Protein AF-A0A2Z3JHL1-F1 (afdb_monomer)

pLDDT: mean 70.62, std 14.92, range [40.59, 91.25]

Sequence (62 aa):
MNAESPRLTQADLALKLGIKQPSVAELLGGRRGRIPQSLIDLLDALDLELVVQPKTSGAPQK

InterPro domains:
  IPR001387 Cro/C1-type, helix-turn-helix domain [PS50943] (8-53)
  IPR010982 Lambda repressor-like, DNA-binding domain superfamily [G3DSA:1.10.260.40] (3-56)
  IPR010982 Lambda repressor-like, DNA-binding domain superfamily [SSF47413] (7-57)

Secondary structure (DSSP, 8-state):
---------HHHHHHHHTS-HHHHHHHHTT-TT---HHHHHHHHHTT-----------PPP-

Nearest PDB structures (foldseek):
  4z5h-assembly1_A-2  TM=5.160E-01  e=1.379E-01  Escherichia coli K-12
  2wiu-assembly1_B  TM=5.242E-01  e=1.478E-01  Escherichia coli
  8ezt-assembly1_D-2  TM=4.995E-01  e=6.798E-01  Legionella pneumophila
  4y66-assembly2_D  TM=4.265E-01  e=2.370E+00  Giardia duodenalis
  6uu7-assembly1_FFF  TM=4.726E-01  e=7.190E+00  Escherichia coli K-12

Structure (mmCIF, N/CA/C/O backbone):
data_AF-A0A2Z3JHL1-F1
#
_entry.id   AF-A0A2Z3JHL1-F1
#
loop_
_atom_site.group_PDB
_atom_site.id
_atom_site.type_symbol
_atom_site.label_atom_id
_atom_site.label_alt_id
_atom_site.label_comp_id
_atom_site.label_asym_id
_atom_site.label_entity_id
_atom_site.label_seq_id
_atom_site.pdbx_PDB_ins_code
_atom_site.Cartn_x
_atom_site.Cartn_y
_atom_site.Cartn_z
_atom_site.occupancy
_atom_site.B_iso_or_equiv
_atom_site.auth_seq_id
_atom_site.auth_comp_id
_atom_site.auth_asym_id
_atom_site.auth_atom_id
_atom_site.pdbx_PDB_model_num
ATOM 1 N N . MET A 1 1 ? -7.268 -20.160 20.901 1.00 43.16 1 MET A N 1
ATOM 2 C CA . MET A 1 1 ? -5.879 -19.682 21.071 1.00 43.16 1 MET A CA 1
ATOM 3 C C . MET A 1 1 ? -5.689 -18.546 20.079 1.00 43.16 1 MET A C 1
ATOM 5 O O . MET A 1 1 ? -5.644 -18.818 18.889 1.00 43.16 1 MET A O 1
ATOM 9 N N . ASN A 1 2 ? -5.729 -17.288 20.526 1.00 41.59 2 ASN A N 1
ATOM 10 C CA . ASN A 1 2 ? -5.535 -16.147 19.626 1.00 41.59 2 ASN A CA 1
ATOM 11 C C . ASN A 1 2 ? -4.038 -16.029 19.337 1.00 41.59 2 ASN A C 1
ATOM 13 O O . ASN A 1 2 ? -3.258 -15.841 20.267 1.00 41.59 2 ASN A O 1
ATOM 17 N N . ALA A 1 3 ? -3.643 -16.216 18.079 1.00 49.03 3 ALA A N 1
ATOM 18 C CA . ALA A 1 3 ? -2.260 -16.055 17.658 1.00 49.03 3 ALA A CA 1
ATOM 19 C C . ALA A 1 3 ? -1.880 -14.575 17.790 1.00 49.03 3 ALA A C 1
ATOM 21 O O . ALA A 1 3 ? -2.416 -13.725 17.080 1.00 49.03 3 ALA A O 1
ATOM 22 N N . GLU A 1 4 ? -0.988 -14.257 18.727 1.00 50.44 4 GLU A N 1
ATOM 23 C CA . GLU A 1 4 ? -0.348 -12.948 18.778 1.00 50.44 4 GLU A CA 1
ATOM 24 C C . GLU A 1 4 ? 0.430 -12.755 17.474 1.00 50.44 4 GLU A C 1
ATOM 26 O O . GLU A 1 4 ? 1.400 -13.465 17.203 1.00 50.44 4 GLU A O 1
ATOM 31 N N . SER A 1 5 ? 0.001 -11.804 16.641 1.00 51.56 5 SER A N 1
ATOM 32 C CA . SER A 1 5 ? 0.810 -11.364 15.508 1.00 51.56 5 SER A CA 1
ATOM 33 C C . SER A 1 5 ? 2.167 -10.907 16.053 1.00 51.56 5 SER A C 1
ATOM 35 O O . SER A 1 5 ? 2.193 -10.063 16.956 1.00 51.56 5 SER A O 1
ATOM 37 N N . PRO A 1 6 ? 3.297 -11.441 15.553 1.00 59.72 6 PRO A N 1
ATOM 38 C CA . PRO A 1 6 ? 4.607 -11.052 16.049 1.00 59.72 6 PRO A CA 1
ATOM 39 C C . PRO A 1 6 ? 4.762 -9.538 15.916 1.00 59.72 6 PRO A C 1
ATOM 41 O O . PRO A 1 6 ? 4.409 -8.959 14.884 1.00 59.72 6 PRO A O 1
ATOM 44 N N . ARG A 1 7 ? 5.268 -8.891 16.972 1.00 65.06 7 ARG A N 1
ATOM 45 C CA . ARG A 1 7 ? 5.585 -7.458 16.968 1.00 65.06 7 ARG A CA 1
ATOM 46 C C . ARG A 1 7 ? 6.693 -7.210 15.944 1.00 65.06 7 ARG A C 1
ATOM 48 O O . ARG A 1 7 ? 7.869 -7.284 16.275 1.00 65.06 7 ARG A O 1
ATOM 55 N N . LEU A 1 8 ? 6.303 -6.956 14.697 1.00 73.56 8 LEU A N 1
ATOM 56 C CA . LEU A 1 8 ? 7.228 -6.593 13.634 1.00 73.56 8 LEU A CA 1
ATOM 57 C C . LEU A 1 8 ? 7.763 -5.186 13.880 1.00 73.56 8 LEU A C 1
ATOM 59 O O . LEU A 1 8 ? 6.998 -4.228 14.015 1.00 73.56 8 LEU A O 1
ATOM 63 N N . THR A 1 9 ? 9.083 -5.062 13.905 1.00 83.50 9 THR A N 1
ATOM 64 C CA . THR A 1 9 ? 9.767 -3.773 13.947 1.00 83.50 9 THR A CA 1
ATOM 65 C C . THR A 1 9 ? 9.891 -3.179 12.540 1.00 83.50 9 THR A C 1
ATOM 67 O O . THR A 1 9 ? 9.721 -3.860 11.527 1.00 83.50 9 THR A O 1
ATOM 70 N N . GLN A 1 10 ? 10.231 -1.891 12.446 1.00 73.62 10 GLN A N 1
ATOM 71 C CA . GLN A 1 10 ? 10.507 -1.258 11.149 1.00 73.62 10 GLN A CA 1
ATOM 72 C C . GLN A 1 10 ? 11.703 -1.896 10.425 1.00 73.62 10 GLN A C 1
ATOM 74 O O . GLN A 1 10 ? 11.744 -1.890 9.197 1.00 73.62 10 GLN A O 1
ATOM 79 N N . ALA A 1 11 ? 12.659 -2.456 11.173 1.00 81.19 11 ALA A N 1
ATOM 80 C CA . ALA A 1 11 ? 13.786 -3.192 10.609 1.00 81.19 11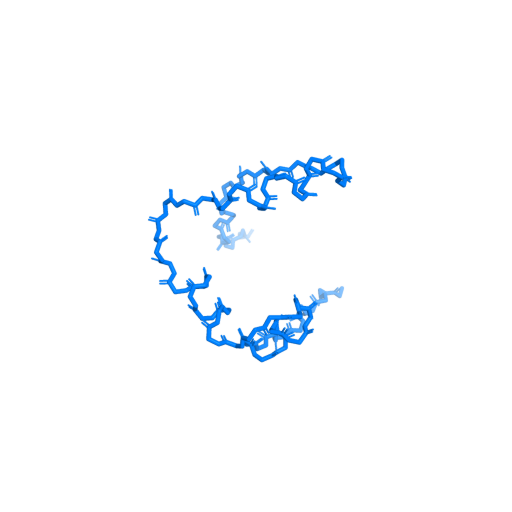 ALA A CA 1
ATOM 81 C C . ALA A 1 11 ? 13.327 -4.526 9.999 1.00 81.19 11 ALA A C 1
ATOM 83 O O . ALA A 1 11 ? 13.724 -4.858 8.884 1.00 81.19 11 ALA A O 1
ATOM 84 N N . ASP A 1 12 ? 12.415 -5.236 10.670 1.00 81.25 12 ASP A N 1
ATOM 85 C CA . ASP A 1 12 ? 11.835 -6.478 10.143 1.00 81.25 12 ASP A CA 1
ATOM 86 C C . ASP A 1 12 ? 11.030 -6.223 8.865 1.00 81.25 12 ASP A C 1
ATOM 88 O O . ASP A 1 12 ? 11.094 -6.995 7.908 1.00 81.25 12 ASP A O 1
ATOM 92 N N . LEU A 1 13 ? 10.293 -5.111 8.823 1.00 76.12 13 LEU A N 1
ATOM 93 C CA . LEU A 1 13 ? 9.561 -4.680 7.632 1.00 76.12 13 LEU A CA 1
ATOM 94 C C . LEU A 1 13 ? 10.504 -4.320 6.477 1.00 76.12 13 LEU A C 1
ATOM 96 O O . LEU A 1 13 ? 10.241 -4.705 5.341 1.00 76.12 13 LEU A O 1
ATOM 100 N N . ALA A 1 14 ? 11.613 -3.635 6.758 1.00 79.88 14 ALA A N 1
ATOM 101 C CA . ALA A 1 14 ? 12.615 -3.277 5.755 1.00 79.88 14 ALA A CA 1
ATOM 102 C C . ALA A 1 14 ? 13.230 -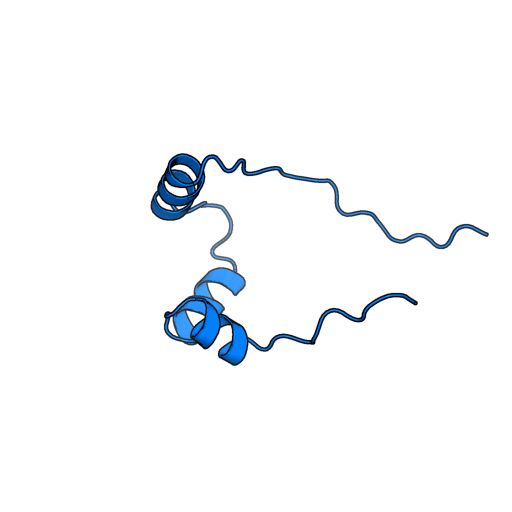4.523 5.100 1.00 79.88 14 ALA A C 1
ATOM 104 O O . ALA A 1 14 ? 13.299 -4.611 3.874 1.00 79.88 14 ALA A O 1
ATOM 105 N N . LEU A 1 15 ? 13.589 -5.516 5.922 1.00 81.75 15 LEU A N 1
ATOM 106 C CA . LEU A 1 15 ? 14.121 -6.799 5.464 1.00 81.75 15 LEU A CA 1
ATOM 107 C C . LEU A 1 15 ? 13.108 -7.574 4.615 1.00 81.75 15 LEU A C 1
ATOM 109 O O . LEU A 1 15 ? 13.466 -8.077 3.554 1.00 81.75 15 LEU A O 1
ATOM 113 N N . LYS A 1 16 ? 11.841 -7.637 5.041 1.00 77.50 16 LYS A N 1
ATOM 114 C CA . LYS A 1 16 ? 10.791 -8.341 4.286 1.00 77.50 16 LYS A CA 1
ATOM 115 C C . LYS A 1 16 ? 10.464 -7.692 2.945 1.00 77.50 16 LYS A C 1
ATOM 117 O O . LYS A 1 16 ? 10.119 -8.395 2.004 1.00 77.50 16 LYS A O 1
ATOM 122 N N . LEU A 1 17 ? 10.536 -6.368 2.872 1.00 75.56 17 LEU A N 1
ATOM 123 C CA . LEU A 1 17 ? 10.170 -5.601 1.683 1.00 75.56 17 LEU A CA 1
ATOM 124 C C . LEU A 1 17 ? 11.360 -5.348 0.743 1.00 75.56 17 LEU A C 1
ATOM 126 O O . LEU A 1 17 ? 11.166 -4.795 -0.334 1.00 75.56 17 LEU A O 1
ATOM 130 N N . GLY A 1 18 ? 12.584 -5.716 1.138 1.00 83.25 18 GLY A N 1
ATOM 131 C CA . GLY A 1 18 ? 13.790 -5.454 0.347 1.00 83.25 18 GLY A CA 1
ATOM 132 C C . GLY A 1 18 ? 14.109 -3.962 0.187 1.00 83.25 18 GLY A C 1
ATOM 133 O O . GLY A 1 18 ? 14.779 -3.571 -0.767 1.00 83.25 18 GLY A O 1
ATOM 134 N N . ILE A 1 19 ? 13.626 -3.116 1.103 1.00 80.56 19 ILE A N 1
ATOM 135 C CA . ILE A 1 19 ? 13.808 -1.657 1.065 1.00 80.56 19 ILE A CA 1
ATOM 136 C C . ILE A 1 19 ? 14.583 -1.165 2.284 1.00 80.56 19 ILE A C 1
ATOM 138 O O . ILE A 1 19 ? 14.726 -1.855 3.289 1.00 80.56 19 I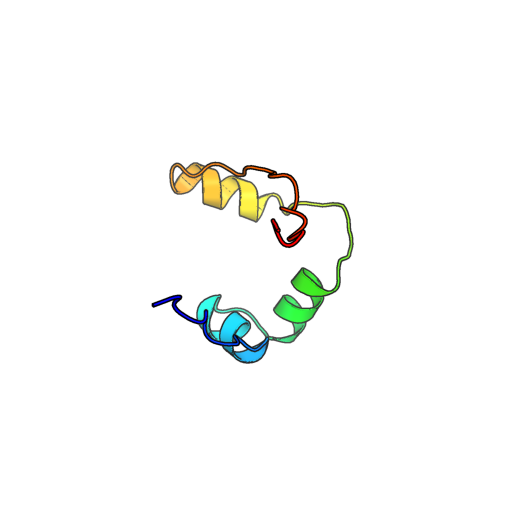LE A O 1
ATOM 142 N N . LYS A 1 20 ? 15.089 0.068 2.218 1.00 80.31 20 LYS A N 1
ATOM 143 C CA . LYS A 1 20 ? 15.822 0.672 3.336 1.00 80.31 20 LYS A CA 1
ATOM 144 C C . LYS A 1 20 ? 14.856 1.048 4.466 1.00 80.31 20 LYS A C 1
ATOM 146 O O . LYS A 1 20 ? 13.766 1.554 4.218 1.00 80.31 20 LYS A O 1
ATOM 151 N N . GLN A 1 21 ? 15.282 0.880 5.717 1.00 76.50 21 GLN A N 1
ATOM 152 C CA . GLN A 1 21 ? 14.481 1.214 6.905 1.00 76.50 21 GLN A CA 1
ATOM 153 C C . GLN A 1 21 ? 13.960 2.670 6.937 1.00 76.50 21 GLN A C 1
ATOM 155 O O . GLN A 1 21 ? 12.804 2.859 7.308 1.00 76.50 21 GLN A O 1
ATOM 160 N N . PRO A 1 22 ? 14.708 3.701 6.485 1.00 78.88 22 PRO A N 1
ATOM 161 C CA . PRO A 1 22 ? 14.155 5.050 6.341 1.00 78.88 22 PRO A CA 1
ATOM 162 C C . PRO A 1 22 ? 12.977 5.127 5.361 1.00 78.88 22 PRO A C 1
ATOM 164 O O . PRO A 1 22 ? 12.034 5.861 5.617 1.00 78.88 22 PRO A O 1
ATOM 167 N N . SER A 1 23 ? 12.974 4.327 4.289 1.00 70.69 23 SER A N 1
ATOM 168 C CA . SER A 1 23 ? 11.847 4.242 3.349 1.00 70.69 23 SER A CA 1
ATOM 169 C C . SER A 1 23 ? 10.612 3.619 4.005 1.00 70.69 23 SER A C 1
ATOM 171 O O . SER A 1 23 ? 9.494 4.044 3.738 1.00 70.69 23 SER A O 1
ATOM 173 N N . VAL A 1 24 ? 10.799 2.672 4.933 1.00 76.94 24 VAL A N 1
ATOM 174 C CA . VAL A 1 24 ? 9.711 2.171 5.792 1.00 76.94 24 VAL A CA 1
ATOM 175 C C . VAL A 1 24 ? 9.202 3.280 6.715 1.00 76.94 24 VAL A C 1
ATOM 177 O O . VAL A 1 24 ? 7.995 3.460 6.844 1.00 76.94 24 VAL A O 1
ATOM 180 N N . ALA A 1 25 ? 10.095 4.064 7.322 1.00 72.38 25 ALA A N 1
ATOM 181 C CA . ALA A 1 25 ? 9.712 5.201 8.157 1.00 72.38 25 ALA A CA 1
ATOM 182 C C . ALA A 1 25 ? 8.984 6.301 7.362 1.00 72.38 25 ALA A C 1
ATOM 184 O O . ALA A 1 25 ? 8.089 6.930 7.909 1.00 72.38 25 ALA A O 1
ATOM 185 N N . GLU A 1 26 ? 9.297 6.510 6.081 1.00 67.38 26 GLU A N 1
ATOM 186 C CA . GLU A 1 26 ? 8.566 7.430 5.198 1.00 67.38 26 GLU A CA 1
ATOM 187 C C . GLU A 1 26 ? 7.181 6.894 4.808 1.00 67.38 26 GLU A C 1
ATOM 189 O O . GLU A 1 26 ? 6.203 7.647 4.837 1.00 67.38 26 GLU A O 1
ATOM 194 N N . LEU A 1 27 ? 7.080 5.594 4.502 1.00 64.94 27 LEU A N 1
ATOM 195 C CA . LEU A 1 27 ? 5.807 4.912 4.236 1.00 64.94 27 LEU A CA 1
ATOM 196 C C . LEU A 1 27 ? 4.875 4.964 5.458 1.00 64.94 27 LEU A C 1
ATOM 198 O O . LEU A 1 27 ? 3.690 5.269 5.327 1.00 64.94 27 LEU A O 1
ATOM 202 N N . LEU A 1 28 ? 5.414 4.708 6.654 1.00 66.75 28 LEU A N 1
ATOM 203 C CA . LEU A 1 28 ? 4.676 4.741 7.923 1.00 66.75 28 LEU A CA 1
ATOM 204 C C . LEU A 1 28 ? 4.472 6.164 8.463 1.00 66.75 28 LEU A C 1
ATOM 206 O O . LEU A 1 28 ? 3.485 6.436 9.145 1.00 66.75 28 LEU A O 1
ATOM 210 N N . GLY A 1 29 ? 5.398 7.071 8.160 1.00 62.84 29 GLY A N 1
ATOM 211 C CA . GLY A 1 29 ? 5.444 8.453 8.640 1.00 62.84 29 GLY A CA 1
ATOM 212 C C . GLY A 1 29 ? 4.368 9.349 8.038 1.00 62.84 29 GLY A C 1
ATOM 213 O O . GLY A 1 29 ? 4.219 10.492 8.460 1.00 62.84 29 GLY A O 1
ATOM 214 N N . GLY A 1 30 ? 3.583 8.835 7.087 1.00 49.47 30 GLY A N 1
ATOM 215 C CA . GLY A 1 30 ? 2.344 9.469 6.675 1.00 49.47 30 GLY A CA 1
ATOM 216 C C . GLY A 1 30 ? 2.551 10.854 6.073 1.00 49.47 30 GLY A C 1
ATOM 217 O O . GLY A 1 30 ? 1.924 11.817 6.521 1.00 49.47 30 GLY A O 1
ATOM 218 N N . ARG A 1 31 ? 3.287 10.945 4.956 1.00 49.16 31 ARG A N 1
ATOM 219 C CA . ARG A 1 31 ? 2.888 11.898 3.902 1.00 49.16 31 ARG A CA 1
ATOM 220 C C . ARG A 1 31 ? 1.500 11.464 3.408 1.00 49.16 31 ARG A C 1
ATOM 222 O O . ARG A 1 31 ? 1.357 10.745 2.425 1.00 49.16 31 ARG A O 1
ATOM 229 N N . ARG A 1 32 ? 0.480 11.790 4.207 1.00 47.53 32 ARG A N 1
ATOM 230 C CA . ARG A 1 32 ? -0.909 11.350 4.064 1.00 47.53 32 ARG A CA 1
ATOM 231 C C . ARG A 1 32 ? -1.448 11.782 2.702 1.00 47.53 32 ARG A C 1
ATOM 233 O O . ARG A 1 32 ? -1.381 12.960 2.369 1.00 47.53 32 ARG A O 1
ATOM 240 N N . GLY A 1 33 ? -2.039 10.837 1.971 1.00 54.47 33 GLY A N 1
ATOM 241 C CA . GLY A 1 33 ? -2.971 11.137 0.881 1.00 54.47 33 GLY A CA 1
ATOM 242 C C . GLY A 1 33 ? -2.601 10.639 -0.514 1.00 54.47 33 GLY A C 1
ATOM 243 O O . GLY A 1 33 ? -3.388 10.862 -1.427 1.00 54.47 33 GLY A O 1
ATOM 244 N N . ARG A 1 34 ? -1.462 9.964 -0.724 1.00 60.66 34 ARG A N 1
ATOM 245 C CA . ARG A 1 34 ? -1.176 9.340 -2.027 1.00 60.66 34 ARG A CA 1
ATOM 246 C C . ARG A 1 34 ? -0.814 7.874 -1.881 1.00 60.66 34 ARG A C 1
ATOM 248 O O . ARG A 1 34 ? 0.192 7.537 -1.266 1.00 60.66 34 ARG A O 1
ATOM 255 N N . ILE A 1 35 ? -1.644 7.030 -2.479 1.00 73.38 35 ILE A N 1
ATOM 256 C CA . ILE A 1 35 ? -1.304 5.646 -2.787 1.00 73.38 35 ILE A CA 1
ATOM 257 C C . ILE A 1 35 ? -0.316 5.709 -3.965 1.00 73.38 35 ILE A C 1
ATOM 259 O O . ILE A 1 35 ? -0.653 6.323 -4.980 1.00 73.38 35 ILE A O 1
ATOM 263 N N . PRO A 1 36 ? 0.919 5.188 -3.841 1.00 79.00 36 PRO A N 1
ATOM 264 C CA . PRO A 1 36 ? 1.866 5.177 -4.953 1.00 79.00 36 PRO A CA 1
ATOM 265 C C . PRO A 1 36 ? 1.308 4.379 -6.136 1.00 79.00 36 PRO A C 1
ATOM 267 O O . PRO A 1 36 ? 0.797 3.282 -5.931 1.00 79.00 36 PRO A O 1
ATOM 270 N N . GLN A 1 37 ? 1.456 4.883 -7.365 1.00 82.81 37 GLN A N 1
ATOM 271 C CA . GLN A 1 37 ? 0.993 4.170 -8.566 1.00 82.81 37 GLN A CA 1
ATOM 272 C C . GLN A 1 37 ? 1.624 2.776 -8.679 1.00 82.81 37 GLN A C 1
ATOM 274 O O . GLN A 1 37 ? 0.932 1.809 -8.955 1.00 82.81 37 GLN A O 1
ATOM 279 N N . SER A 1 38 ? 2.905 2.649 -8.325 1.00 83.81 38 SER A N 1
ATOM 280 C CA . SER A 1 38 ? 3.616 1.367 -8.334 1.00 83.81 38 SER A CA 1
ATOM 281 C C . SER A 1 38 ? 3.012 0.316 -7.397 1.00 83.81 38 SER A C 1
ATOM 283 O O . SER A 1 38 ? 3.220 -0.873 -7.601 1.00 83.81 38 SER A O 1
ATOM 285 N N . LEU A 1 39 ? 2.300 0.739 -6.345 1.00 82.88 39 LEU A N 1
ATOM 286 C CA . LEU A 1 39 ? 1.564 -0.179 -5.480 1.00 82.88 39 LEU A CA 1
ATOM 287 C C . LEU A 1 39 ? 0.277 -0.659 -6.160 1.00 82.88 39 LEU A C 1
ATOM 289 O O . LEU A 1 39 ? -0.055 -1.827 -6.018 1.00 82.88 39 LEU A O 1
ATOM 293 N N . ILE A 1 40 ? -0.416 0.210 -6.900 1.00 87.88 40 ILE A N 1
ATOM 294 C CA . ILE A 1 40 ? -1.598 -0.175 -7.686 1.00 87.88 40 ILE A CA 1
ATOM 295 C C . ILE A 1 40 ? -1.201 -1.179 -8.771 1.00 87.88 40 ILE A C 1
ATOM 297 O O . ILE A 1 40 ? -1.759 -2.269 -8.816 1.00 87.88 40 ILE A O 1
ATOM 301 N N . ASP A 1 41 ? -0.164 -0.867 -9.552 1.00 87.69 41 ASP A N 1
ATOM 302 C CA . ASP A 1 41 ? 0.304 -1.728 -10.645 1.00 87.69 41 ASP A CA 1
ATOM 303 C C . ASP A 1 41 ? 0.732 -3.123 -10.143 1.00 87.69 41 ASP A C 1
ATOM 305 O O . ASP A 1 41 ? 0.521 -4.134 -10.811 1.00 87.69 41 ASP A O 1
ATOM 309 N N . LEU A 1 42 ? 1.330 -3.189 -8.946 1.00 87.19 42 LEU A N 1
ATOM 310 C CA . LEU A 1 42 ? 1.705 -4.447 -8.298 1.00 87.19 42 LEU A CA 1
ATOM 311 C C . LEU A 1 42 ? 0.480 -5.278 -7.899 1.00 87.19 42 LEU A C 1
ATOM 313 O O . LEU A 1 42 ? 0.509 -6.496 -8.043 1.00 87.19 42 LEU A O 1
ATOM 317 N N . LEU A 1 43 ? -0.563 -4.640 -7.363 1.00 90.69 43 LEU A N 1
ATOM 318 C CA . LEU A 1 43 ? -1.789 -5.328 -6.966 1.00 90.69 43 LEU A CA 1
ATOM 319 C C . LEU A 1 43 ? -2.513 -5.891 -8.195 1.00 90.69 43 LEU A C 1
ATOM 321 O O . LEU A 1 43 ? -2.849 -7.073 -8.192 1.00 90.69 43 LEU A O 1
ATOM 325 N N . ASP A 1 44 ? -2.620 -5.106 -9.270 1.00 90.56 44 ASP A N 1
ATOM 326 C CA . ASP A 1 44 ? -3.207 -5.550 -10.542 1.00 90.56 44 ASP A CA 1
ATOM 327 C C . ASP A 1 44 ? -2.438 -6.739 -11.142 1.00 90.56 44 ASP A C 1
ATOM 329 O O . ASP A 1 44 ? -3.034 -7.726 -11.571 1.00 90.56 44 ASP A O 1
ATOM 333 N N . ALA A 1 45 ? -1.102 -6.693 -11.130 1.00 89.56 45 ALA A N 1
ATOM 334 C CA . ALA A 1 45 ? -0.267 -7.782 -11.644 1.00 89.56 45 ALA A CA 1
ATOM 335 C C . ALA A 1 45 ? -0.406 -9.096 -10.852 1.00 89.56 45 ALA A C 1
ATOM 337 O O . ALA A 1 45 ? -0.074 -10.165 -11.370 1.00 89.56 45 ALA A O 1
ATOM 338 N N . LEU A 1 46 ? -0.853 -9.017 -9.597 1.00 91.25 46 LEU A N 1
ATOM 339 C CA . LEU A 1 46 ? -1.041 -10.156 -8.700 1.00 91.25 46 LEU A CA 1
ATOM 340 C C . LEU A 1 46 ? -2.505 -10.603 -8.593 1.00 91.25 46 LEU A C 1
ATOM 342 O O . LEU A 1 46 ? -2.782 -11.508 -7.808 1.00 91.25 46 LEU A O 1
ATOM 346 N N . ASP A 1 47 ? -3.411 -9.993 -9.363 1.00 90.00 47 ASP A N 1
ATOM 347 C CA . ASP A 1 47 ? -4.860 -10.216 -9.270 1.00 90.00 47 ASP A CA 1
ATOM 348 C C . ASP A 1 47 ? -5.394 -9.941 -7.845 1.00 90.00 4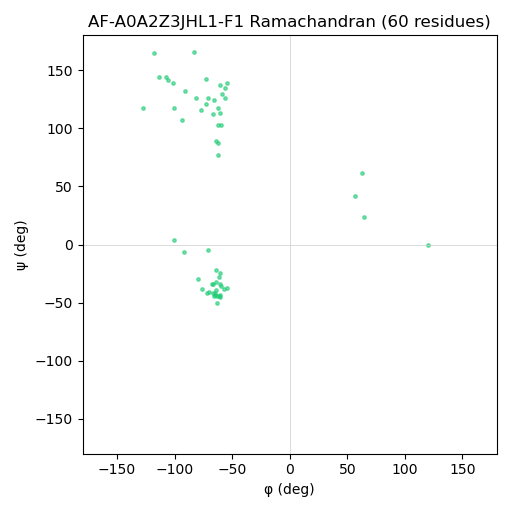7 ASP A C 1
ATOM 350 O O . ASP A 1 47 ? -6.178 -10.699 -7.272 1.00 90.00 47 ASP A O 1
ATOM 354 N N . LEU A 1 48 ? -4.893 -8.862 -7.227 1.00 87.25 48 LEU A N 1
ATOM 355 C CA . LEU A 1 48 ? -5.219 -8.444 -5.863 1.00 87.25 48 LEU A CA 1
ATOM 356 C C . LEU A 1 48 ? -5.987 -7.118 -5.845 1.00 87.25 48 LEU A C 1
ATOM 358 O O . LEU A 1 48 ? -5.690 -6.184 -6.579 1.00 87.25 48 LEU A O 1
ATOM 362 N N . GLU A 1 49 ? -6.928 -7.008 -4.909 1.00 86.56 49 GLU A N 1
ATOM 363 C CA . GLU A 1 49 ? -7.771 -5.828 -4.699 1.00 86.56 49 GLU A CA 1
ATOM 364 C C . GLU A 1 49 ? -7.353 -5.045 -3.443 1.00 86.56 49 GLU A C 1
ATOM 366 O O . GLU A 1 49 ? -7.058 -5.622 -2.390 1.00 86.56 49 GLU A O 1
ATOM 371 N N . LEU A 1 50 ? -7.400 -3.708 -3.515 1.00 82.88 50 LEU A N 1
ATOM 372 C CA . LEU A 1 50 ? -7.254 -2.833 -2.350 1.00 82.88 50 LEU A CA 1
ATOM 373 C C . LEU A 1 50 ? -8.623 -2.470 -1.747 1.00 82.88 50 LEU A C 1
ATOM 375 O O . LEU A 1 50 ? -9.328 -1.612 -2.273 1.00 82.88 50 LEU A O 1
ATOM 379 N N . VAL A 1 51 ? -8.953 -3.042 -0.584 1.00 83.12 51 VAL A N 1
ATOM 380 C CA . VAL A 1 51 ? -10.175 -2.711 0.176 1.00 83.12 51 VAL A CA 1
ATOM 381 C C . VAL A 1 51 ? -9.911 -1.772 1.356 1.00 83.12 51 VAL A C 1
ATOM 383 O O . VAL A 1 51 ? -8.961 -1.951 2.120 1.00 83.12 51 VAL A O 1
ATOM 386 N N . VAL A 1 52 ? -10.801 -0.795 1.566 1.00 78.69 52 VAL A N 1
ATOM 387 C CA . VAL A 1 52 ? -10.833 0.035 2.784 1.00 78.69 52 VAL A CA 1
ATOM 388 C C . VAL A 1 52 ? -11.931 -0.488 3.705 1.00 78.69 52 VAL A C 1
ATOM 390 O O . VAL A 1 52 ? -13.108 -0.433 3.361 1.00 78.69 52 VAL A O 1
ATOM 393 N N . GLN A 1 53 ? -11.559 -0.963 4.894 1.00 71.00 53 GLN A N 1
ATOM 394 C CA . GLN A 1 53 ? -12.516 -1.422 5.902 1.00 71.00 53 GLN A CA 1
ATOM 395 C C . GLN A 1 53 ? -12.612 -0.434 7.074 1.00 71.00 53 GLN A C 1
ATOM 397 O O . GLN A 1 53 ? -11.594 0.149 7.472 1.00 71.00 53 GLN A O 1
ATOM 402 N N . PRO A 1 54 ? -13.808 -0.241 7.666 1.00 64.25 54 PRO A N 1
ATOM 403 C CA . PRO A 1 54 ? -13.946 0.478 8.924 1.00 64.25 54 PRO A CA 1
ATOM 404 C C . PRO A 1 54 ? -13.050 -0.153 9.989 1.00 64.25 54 PRO A C 1
ATOM 406 O O . PRO A 1 54 ? -12.975 -1.375 10.111 1.00 64.25 54 PRO A O 1
ATOM 409 N N . LYS A 1 55 ? -12.386 0.674 10.799 1.00 71.44 55 LYS A N 1
ATOM 410 C CA . LYS A 1 55 ? -11.700 0.161 11.985 1.00 71.44 55 LYS A CA 1
ATOM 411 C C . LYS A 1 55 ? -12.765 -0.453 12.891 1.00 71.44 55 LYS A C 1
ATOM 413 O O . LYS A 1 55 ? -13.638 0.276 13.359 1.00 71.44 55 LYS A O 1
ATOM 418 N N . THR A 1 56 ? -12.699 -1.757 13.154 1.00 62.66 56 THR A N 1
ATOM 419 C CA . THR A 1 56 ? -13.483 -2.358 14.235 1.00 62.66 56 THR A CA 1
ATOM 420 C C . THR A 1 56 ? -13.059 -1.676 15.528 1.00 62.66 56 THR A C 1
ATOM 422 O O . THR A 1 56 ? -11.979 -1.935 16.059 1.00 62.66 56 THR A O 1
ATOM 425 N N . SER A 1 57 ? -13.887 -0.759 16.022 1.00 53.91 57 SER A N 1
ATOM 426 C CA . SER A 1 57 ? -13.790 -0.277 17.391 1.00 53.91 57 SER A CA 1
ATOM 427 C C . SER A 1 57 ? -14.034 -1.484 18.286 1.00 53.91 57 SER A C 1
ATOM 429 O O . SER A 1 57 ? -15.168 -1.941 18.410 1.00 53.91 57 SER A O 1
ATOM 431 N N . GLY A 1 58 ? -12.973 -2.044 18.866 1.00 51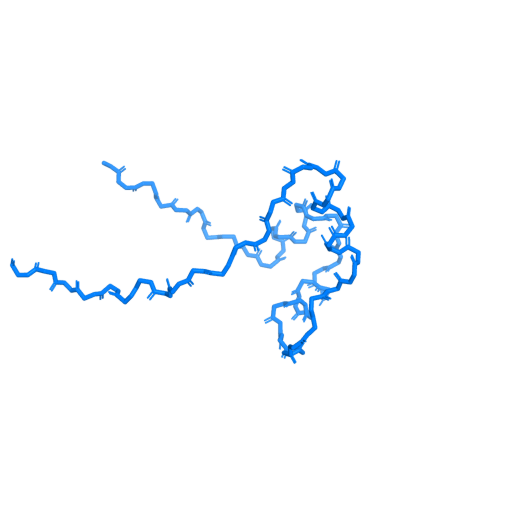.44 58 GLY A N 1
ATOM 432 C CA . GLY A 1 58 ? -13.088 -3.024 19.936 1.00 51.44 58 GLY A CA 1
ATOM 433 C C . GLY A 1 58 ? -13.777 -2.378 21.134 1.00 51.44 58 GLY A C 1
ATOM 434 O O . GLY A 1 58 ? -13.116 -1.821 22.003 1.00 51.44 58 GLY A O 1
ATOM 435 N N . ALA A 1 59 ? -15.106 -2.416 21.160 1.00 40.59 59 ALA A N 1
ATOM 436 C CA . ALA A 1 59 ? -15.883 -2.237 22.371 1.00 40.59 59 ALA A CA 1
ATOM 437 C C . ALA A 1 59 ? -16.098 -3.629 22.995 1.00 40.59 59 ALA A C 1
ATOM 439 O O . ALA A 1 59 ? -16.468 -4.558 22.270 1.00 40.59 59 ALA A O 1
ATOM 440 N N . PRO A 1 60 ? -15.862 -3.808 24.307 1.00 47.28 60 PRO A N 1
ATOM 441 C CA . PRO A 1 60 ? -1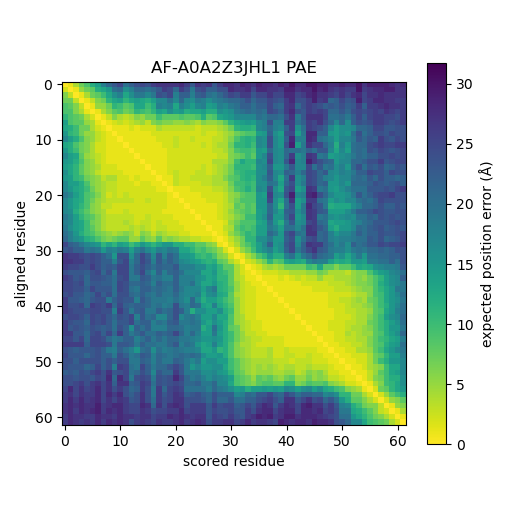6.148 -5.066 24.983 1.00 47.28 60 PRO A CA 1
ATOM 442 C C . PRO A 1 60 ? -17.664 -5.293 24.975 1.00 47.28 60 PRO A C 1
ATOM 444 O O . PRO A 1 60 ? -18.422 -4.434 25.431 1.00 47.28 60 PRO A O 1
ATOM 447 N N . GLN A 1 61 ? -18.113 -6.432 24.445 1.00 53.00 61 GLN A N 1
ATOM 448 C CA . GLN A 1 61 ? -19.491 -6.872 24.647 1.00 53.00 61 GLN A CA 1
ATOM 449 C C . GLN A 1 61 ? -19.585 -7.541 26.019 1.00 53.00 61 GLN A C 1
ATOM 451 O O . G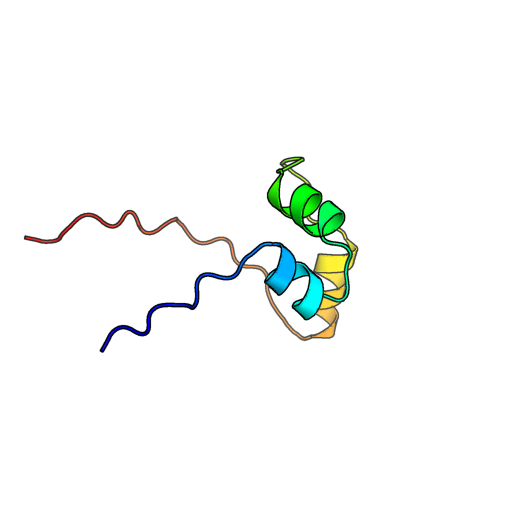LN A 1 61 ? -18.756 -8.381 26.369 1.00 53.00 61 GLN A O 1
ATOM 456 N N . LYS A 1 62 ? -20.541 -7.027 26.793 1.00 40.62 62 LYS A N 1
ATOM 457 C CA . LYS A 1 62 ? -20.898 -7.401 28.160 1.00 40.62 62 LYS A CA 1
ATOM 458 C C . LYS A 1 62 ? -21.396 -8.835 28.273 1.00 40.62 62 LYS A C 1
ATOM 460 O O . LYS A 1 62 ? -21.985 -9.320 27.284 1.00 40.62 62 LYS A O 1
#

Mean predicted aligned error: 14.27 Å

Radius of gyration: 15.53 Å; Cα contacts (8 Å, |Δi|>4): 20; chains: 1; bounding box: 37×32×40 Å

Organism: NCBI:txid2202254

Foldseek 3Di:
DDDDDPPQDLVNVCVVVVHDSVVSCVVVVDPDDDDDVVVVVVCVVVVHDDDDDDPPPPDDD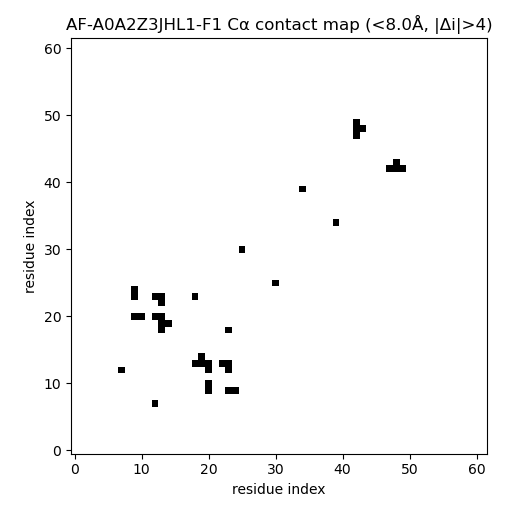D

Solvent-accessible surface area (backbone atoms only — not comparable to full-atom values): 4293 Å² total; per-res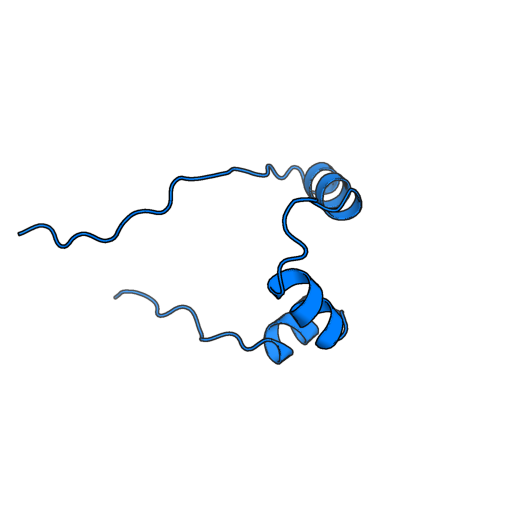idue (Å²): 135,87,78,77,75,75,88,74,47,61,62,55,50,12,65,74,68,76,46,55,46,68,59,43,49,52,68,72,64,52,79,76,89,70,83,57,67,72,59,53,57,51,28,58,76,66,78,46,83,93,81,89,75,83,80,81,77,86,68,86,82,130